Protein AF-A0A511YZ96-F1 (afdb_monomer_lite)

pLDDT: mean 91.2, std 8.27, range [66.19, 98.12]

Radius of gyration: 13.78 Å; chains: 1; bounding box: 36×30×32 Å

Foldseek 3Di:
DFKWKKWDLQPCLVVLLVVCCVPVNCPLLVQWHWDDDDPFKTKIARPVPRWIKMKGQPPDVVCLCVLVPDDAEEDPPDDDDPSVSIGIIMIDGPALVSSLSRLLSSCVSSVGWMWIQAPVRYIYGSNDDDSVPGHD

Organism: NCBI:txid43671

Secondary structure (DSSP, 8-state):
--EEEEEES-TTHHHHHHHHHHHHTTTTTTTEEEEEE-SSEEEEEETTT--EEEEE----GGGHHHHHSS--EEPTTPPPP-TTTPEEEEEEES-HHHHHHHHHHHHHHH-S-EEEE-TTSEEEETTS--TTT---

Structure (mmCIF, N/CA/C/O backbone):
data_AF-A0A511YZ96-F1
#
_entry.id   AF-A0A511YZ96-F1
#
loop_
_atom_site.group_PDB
_atom_site.id
_atom_site.type_symbol
_atom_site.label_atom_id
_atom_site.label_alt_id
_atom_site.label_comp_id
_atom_site.label_asym_id
_atom_site.label_entity_id
_atom_site.label_seq_id
_atom_site.pdbx_PDB_ins_code
_atom_site.Cartn_x
_atom_site.Cartn_y
_atom_site.Cartn_z
_atom_site.occupancy
_atom_site.B_iso_or_equiv
_atom_site.auth_seq_id
_atom_site.auth_comp_id
_atom_site.auth_asym_id
_atom_site.auth_atom_id
_atom_site.pdbx_PDB_model_num
ATOM 1 N N . MET A 1 1 ? 3.385 -9.733 13.430 1.00 70.50 1 MET A N 1
ATOM 2 C CA . MET A 1 1 ? 2.618 -9.024 12.388 1.00 70.50 1 MET A CA 1
ATOM 3 C C . MET A 1 1 ? 3.249 -9.378 11.062 1.00 70.50 1 MET A C 1
ATOM 5 O O . MET A 1 1 ? 4.438 -9.666 11.067 1.00 70.50 1 MET A O 1
ATOM 9 N N . LYS A 1 2 ? 2.436 -9.431 10.013 1.00 90.81 2 LYS A N 1
ATOM 10 C CA . LYS A 1 2 ? 2.845 -9.684 8.634 1.00 90.81 2 LYS A CA 1
ATOM 11 C C . LYS A 1 2 ? 3.054 -8.338 7.924 1.00 90.81 2 LYS A C 1
ATOM 13 O O . LYS A 1 2 ? 2.390 -7.368 8.310 1.00 90.81 2 LYS A O 1
ATOM 18 N N . SER A 1 3 ? 3.977 -8.244 6.978 1.00 91.81 3 SER A N 1
ATOM 19 C CA . SER A 1 3 ? 4.305 -7.021 6.254 1.00 91.81 3 SER A CA 1
ATOM 20 C C . SER A 1 3 ? 4.762 -7.252 4.815 1.00 91.81 3 SER A C 1
ATOM 22 O O . SER A 1 3 ? 5.616 -8.087 4.550 1.00 91.81 3 SER A O 1
ATOM 24 N N . ALA A 1 4 ? 4.332 -6.366 3.925 1.00 94.94 4 ALA A N 1
ATOM 25 C CA . ALA A 1 4 ? 4.867 -6.232 2.576 1.00 94.94 4 ALA A CA 1
ATOM 26 C C . ALA A 1 4 ? 5.439 -4.822 2.360 1.00 94.94 4 ALA A C 1
ATOM 28 O O . ALA A 1 4 ? 5.225 -3.916 3.174 1.00 94.94 4 ALA A O 1
ATOM 29 N N . TYR A 1 5 ? 6.139 -4.617 1.246 1.00 95.38 5 TYR A N 1
ATOM 30 C CA . TYR A 1 5 ? 6.477 -3.274 0.779 1.00 95.38 5 TYR A CA 1
ATOM 31 C C . TYR A 1 5 ? 5.465 -2.810 -0.265 1.00 95.38 5 TYR A C 1
ATOM 33 O O . TYR A 1 5 ? 5.253 -3.473 -1.276 1.00 95.38 5 TYR A O 1
ATOM 41 N N . PHE A 1 6 ? 4.883 -1.639 -0.045 1.00 96.38 6 PHE A N 1
ATOM 42 C CA . PHE A 1 6 ? 4.171 -0.881 -1.060 1.00 96.38 6 PHE A CA 1
ATOM 43 C C . PHE A 1 6 ? 5.181 0.022 -1.773 1.00 96.38 6 PHE A C 1
ATOM 45 O O . PHE A 1 6 ? 5.812 0.867 -1.149 1.00 96.38 6 PHE A O 1
ATOM 52 N N . LEU A 1 7 ? 5.361 -0.163 -3.074 1.00 95.69 7 LEU A N 1
ATOM 53 C CA . LEU A 1 7 ? 6.321 0.566 -3.896 1.00 95.69 7 LEU A CA 1
ATOM 54 C C . LEU A 1 7 ? 5.577 1.576 -4.769 1.00 95.69 7 LEU A C 1
ATOM 56 O O . LEU A 1 7 ? 4.623 1.218 -5.462 1.00 95.69 7 LEU A O 1
ATOM 60 N N . SER A 1 8 ? 6.026 2.827 -4.766 1.00 95.75 8 SER A N 1
ATOM 61 C CA . SER A 1 8 ? 5.436 3.906 -5.564 1.00 95.75 8 SER A CA 1
ATOM 62 C C . SER A 1 8 ? 6.511 4.848 -6.089 1.00 95.75 8 SER A C 1
ATOM 64 O O . SER A 1 8 ? 7.565 4.987 -5.478 1.00 95.75 8 SER A O 1
ATOM 66 N N . HIS A 1 9 ? 6.239 5.536 -7.194 1.00 95.06 9 HIS A N 1
ATOM 67 C CA . HIS A 1 9 ? 7.056 6.675 -7.631 1.00 95.06 9 HIS A CA 1
ATOM 68 C C . HIS A 1 9 ? 6.498 8.023 -7.150 1.00 95.06 9 HIS A C 1
ATOM 70 O O . HIS A 1 9 ? 7.083 9.063 -7.440 1.00 95.06 9 HIS A O 1
ATOM 76 N N . ASP A 1 10 ? 5.367 8.023 -6.441 1.00 95.81 10 ASP A N 1
ATOM 77 C CA . ASP A 1 10 ? 4.752 9.229 -5.891 1.00 95.81 10 ASP A CA 1
ATOM 78 C C . ASP A 1 10 ? 5.349 9.568 -4.514 1.00 95.81 10 ASP A C 1
ATOM 80 O O . ASP A 1 10 ? 5.003 8.903 -3.535 1.00 95.81 10 ASP A O 1
ATOM 84 N N . PRO A 1 11 ? 6.188 10.617 -4.391 1.00 93.25 11 PRO A N 1
ATOM 85 C CA . PRO A 1 11 ? 6.792 10.996 -3.113 1.00 93.25 11 PRO A CA 1
ATOM 86 C C . PRO A 1 11 ? 5.782 11.562 -2.113 1.00 93.25 11 PRO A C 1
ATOM 88 O O . PRO A 1 11 ? 6.087 11.685 -0.931 1.00 93.25 11 PRO A O 1
ATOM 91 N N . LEU A 1 12 ? 4.577 11.922 -2.566 1.00 95.19 12 LEU A N 1
ATOM 92 C CA . LEU A 1 12 ? 3.516 12.452 -1.717 1.00 95.19 12 LEU A CA 1
ATOM 93 C C . LEU A 1 12 ? 2.502 11.379 -1.314 1.00 95.19 12 LEU A C 1
ATOM 95 O O . LEU A 1 12 ? 1.518 11.720 -0.661 1.00 95.19 12 LEU A O 1
ATOM 99 N N . LEU A 1 13 ? 2.719 10.106 -1.672 1.00 95.44 13 LEU A N 1
ATOM 100 C CA . LEU A 1 13 ? 1.769 9.021 -1.417 1.00 95.44 13 LEU A CA 1
ATOM 101 C C . LEU A 1 13 ? 1.299 8.999 0.039 1.00 95.44 13 LEU A C 1
ATOM 103 O O . LEU A 1 13 ? 0.100 8.956 0.312 1.00 95.44 13 LEU A O 1
ATOM 107 N N . PHE A 1 14 ? 2.251 9.030 0.969 1.00 94.94 14 PHE A N 1
ATOM 108 C CA . PHE A 1 14 ? 1.969 8.927 2.392 1.00 94.94 14 PHE A CA 1
ATOM 109 C C . PHE A 1 14 ? 1.142 10.115 2.900 1.00 94.94 14 PHE A C 1
ATOM 111 O O . PHE A 1 14 ? 0.125 9.922 3.566 1.00 94.94 14 PHE A O 1
ATOM 118 N N . GLU A 1 15 ? 1.507 11.336 2.499 1.00 94.69 15 GLU A N 1
ATOM 119 C CA . GLU A 1 15 ? 0.756 12.548 2.842 1.00 94.69 15 GLU A CA 1
ATOM 120 C C . GLU A 1 15 ? -0.643 12.557 2.220 1.00 94.69 15 GLU A C 1
ATOM 122 O O . GLU A 1 15 ? -1.611 12.920 2.887 1.00 94.69 15 GLU A O 1
ATOM 127 N N . LYS A 1 16 ? -0.786 12.097 0.971 1.00 94.88 16 LYS A N 1
ATOM 128 C CA . LYS A 1 16 ? -2.090 11.956 0.312 1.00 94.88 16 LYS A CA 1
ATOM 129 C C . LYS A 1 16 ? -2.969 10.931 1.028 1.00 94.88 16 LYS A C 1
ATOM 131 O O . LYS A 1 16 ? -4.139 11.210 1.278 1.00 94.88 16 LYS A O 1
ATOM 136 N N . ALA A 1 17 ? -2.425 9.766 1.389 1.00 93.88 17 ALA A N 1
ATOM 137 C CA . ALA A 1 17 ? -3.154 8.735 2.128 1.00 93.88 17 ALA A CA 1
ATOM 138 C C . ALA A 1 17 ? -3.613 9.259 3.496 1.00 93.88 17 ALA A C 1
ATOM 140 O O . ALA A 1 17 ? -4.788 9.147 3.848 1.00 93.88 17 ALA A O 1
ATOM 141 N N . ARG A 1 18 ? -2.710 9.918 4.226 1.00 92.25 18 ARG A N 1
ATOM 142 C CA . ARG A 1 18 ? -2.989 10.586 5.499 1.00 92.25 18 ARG A CA 1
ATOM 143 C C . ARG A 1 18 ? -4.097 11.637 5.368 1.00 92.25 18 ARG A C 1
ATOM 145 O O . ARG A 1 18 ? -5.055 11.627 6.143 1.00 92.25 18 ARG A O 1
ATOM 152 N N . GLN A 1 19 ? -3.996 12.526 4.379 1.00 91.75 19 GLN A N 1
ATOM 153 C CA . GLN A 1 19 ? -5.008 13.548 4.111 1.00 91.75 19 GLN A CA 1
ATOM 154 C C . GLN A 1 19 ? -6.363 12.913 3.773 1.00 91.75 19 GLN A C 1
ATOM 156 O O . GLN A 1 19 ? -7.384 13.318 4.329 1.00 91.75 19 GLN A O 1
ATOM 161 N N . ALA A 1 20 ? -6.374 11.871 2.938 1.00 90.56 20 ALA A N 1
ATOM 162 C CA . ALA A 1 20 ? -7.591 11.159 2.571 1.00 90.56 20 ALA A CA 1
ATOM 163 C C . ALA A 1 20 ? -8.291 10.551 3.796 1.00 90.56 20 ALA A C 1
ATOM 165 O O . ALA A 1 20 ? -9.503 10.726 3.939 1.00 90.56 20 ALA A O 1
ATOM 166 N N . VAL A 1 21 ? -7.558 9.898 4.712 1.00 87.31 21 VAL A N 1
ATOM 167 C CA . VAL A 1 21 ? -8.144 9.375 5.965 1.00 87.31 21 VAL A CA 1
ATOM 168 C C . VAL A 1 21 ? -8.808 10.493 6.773 1.00 87.31 21 VAL A C 1
ATOM 170 O O . VAL A 1 21 ? -9.919 10.311 7.269 1.00 87.31 21 VAL A O 1
ATOM 173 N N . ARG A 1 22 ? -8.154 11.654 6.902 1.00 85.94 22 ARG A N 1
ATOM 174 C CA . ARG A 1 22 ? -8.654 12.786 7.700 1.00 85.94 22 ARG A CA 1
ATOM 175 C C . ARG A 1 22 ? -9.895 13.446 7.101 1.00 85.94 22 ARG A C 1
ATOM 177 O O . ARG A 1 22 ? -10.834 13.749 7.831 1.00 85.94 22 ARG A O 1
ATOM 184 N N . GLU A 1 23 ? -9.880 13.711 5.798 1.00 84.31 23 GLU A N 1
ATOM 185 C CA . GLU A 1 23 ? -10.899 14.539 5.138 1.00 84.31 23 GLU A CA 1
ATOM 186 C C . GLU A 1 23 ? -12.133 13.746 4.715 1.00 84.31 23 GLU A C 1
ATOM 188 O O . GLU A 1 23 ? -13.255 14.240 4.809 1.00 84.31 23 GLU A O 1
ATOM 193 N N . THR A 1 24 ? -11.929 12.516 4.245 1.00 74.50 24 THR A N 1
ATOM 194 C CA . THR A 1 24 ? -13.000 11.694 3.659 1.00 74.50 24 THR A CA 1
ATOM 195 C C . THR A 1 24 ? -13.421 10.535 4.558 1.00 74.50 24 THR A C 1
ATOM 197 O O . THR A 1 24 ? -14.483 9.946 4.359 1.00 74.50 24 THR A O 1
ATOM 200 N N . GLY A 1 25 ? -12.630 10.244 5.596 1.00 66.38 25 GLY A N 1
ATOM 201 C CA . GLY A 1 25 ? -12.987 9.306 6.650 1.00 66.38 25 GLY A CA 1
ATOM 202 C C . GLY A 1 25 ? -13.323 7.906 6.135 1.00 66.38 25 GLY A C 1
ATOM 203 O O . GLY A 1 25 ? -12.665 7.356 5.252 1.00 66.38 25 GLY A O 1
ATOM 204 N N . ARG A 1 26 ? -14.370 7.319 6.724 1.00 71.12 26 ARG A N 1
ATOM 205 C CA . ARG A 1 26 ? -14.758 5.913 6.533 1.00 71.12 26 ARG A CA 1
ATOM 206 C C . ARG A 1 26 ? -15.182 5.562 5.106 1.00 71.12 26 ARG A C 1
ATOM 208 O O . ARG A 1 26 ? -15.164 4.381 4.775 1.00 71.12 26 ARG A O 1
ATOM 215 N N . ASP A 1 27 ? -15.570 6.532 4.281 1.00 75.75 27 ASP A N 1
ATOM 216 C CA . ASP A 1 27 ? -16.176 6.246 2.976 1.00 75.75 27 ASP A CA 1
ATOM 217 C C . ASP A 1 27 ? -15.136 5.757 1.962 1.00 75.75 27 ASP A C 1
ATOM 219 O O . ASP A 1 27 ? -15.339 4.726 1.319 1.00 75.75 27 ASP A O 1
ATOM 223 N N . ILE A 1 28 ? -13.989 6.438 1.875 1.00 77.25 28 ILE A N 1
ATOM 224 C CA . ILE A 1 28 ? -12.870 6.015 1.014 1.00 77.25 28 ILE A CA 1
ATOM 225 C C . ILE A 1 28 ? -12.127 4.830 1.635 1.00 77.25 28 ILE A C 1
ATOM 227 O O . ILE A 1 28 ? -11.708 3.913 0.936 1.00 77.25 28 ILE A O 1
ATOM 231 N N . TRP A 1 29 ? -12.034 4.793 2.964 1.00 83.81 29 TRP A N 1
ATOM 232 C CA . TRP A 1 29 ? -11.346 3.727 3.691 1.00 83.81 29 TRP A CA 1
ATOM 233 C C . TRP A 1 29 ? -12.241 2.522 3.999 1.00 83.81 29 TRP A C 1
ATOM 235 O O . TRP A 1 29 ? -11.920 1.717 4.869 1.00 83.81 29 TRP A O 1
ATOM 245 N N . HIS A 1 30 ? -13.364 2.382 3.286 1.00 83.69 30 HIS A N 1
ATOM 246 C CA . HIS A 1 30 ? -14.263 1.228 3.333 1.00 83.69 30 HIS A CA 1
ATOM 247 C C . HIS A 1 30 ? -14.631 0.763 4.757 1.00 83.69 30 HIS A C 1
ATOM 249 O O . HIS A 1 30 ? -14.590 -0.426 5.073 1.00 83.69 30 HIS A O 1
ATOM 255 N N . GLY A 1 31 ? -14.995 1.698 5.632 1.00 89.12 31 GLY A N 1
ATOM 256 C CA . GLY A 1 31 ? -15.373 1.401 7.015 1.00 89.12 31 GLY A CA 1
ATOM 257 C C . GLY A 1 31 ? -14.204 1.320 7.998 1.00 89.12 31 GLY A C 1
ATOM 258 O O . GLY A 1 31 ? -14.426 0.951 9.153 1.00 89.12 31 GLY A O 1
ATOM 259 N N . CYS A 1 32 ? -12.989 1.684 7.585 1.00 92.19 32 CYS A N 1
ATOM 260 C CA . CYS A 1 32 ? -11.865 1.866 8.496 1.00 92.19 32 CYS A CA 1
ATOM 261 C C . CYS A 1 32 ? -11.834 3.280 9.089 1.00 92.19 32 CYS A C 1
ATOM 263 O O . CYS A 1 32 ? -12.268 4.252 8.470 1.00 92.19 32 CYS A O 1
ATOM 265 N N . GLU A 1 33 ? -11.305 3.395 10.302 1.00 91.75 33 GLU A N 1
ATOM 266 C CA . GLU A 1 33 ? -11.091 4.661 10.998 1.00 91.75 33 GLU A CA 1
ATOM 267 C C . GLU A 1 33 ? -9.641 4.813 11.451 1.00 91.75 33 GLU A C 1
ATOM 269 O O . GLU A 1 33 ? -8.965 3.824 11.722 1.00 91.75 33 GLU A O 1
ATOM 274 N N . LEU A 1 34 ? -9.176 6.057 11.547 1.00 92.75 34 LEU A N 1
ATOM 275 C CA . LEU A 1 34 ? -7.844 6.380 12.047 1.00 92.75 34 LEU A CA 1
ATOM 276 C C . LEU A 1 34 ? -7.708 5.980 13.522 1.00 92.75 34 LEU A C 1
ATOM 278 O O . LEU A 1 34 ? -8.501 6.428 14.351 1.00 92.75 34 LEU A O 1
ATOM 282 N N . THR A 1 35 ? -6.687 5.193 13.856 1.00 94.25 35 THR A N 1
ATOM 283 C CA . THR A 1 35 ? -6.338 4.863 15.250 1.00 94.25 35 THR A CA 1
ATOM 284 C C . THR A 1 35 ? -5.053 5.518 15.710 1.00 94.25 35 THR A C 1
ATOM 286 O O . THR A 1 35 ? -4.941 5.878 16.881 1.00 94.25 35 THR A O 1
ATOM 289 N N . TYR A 1 36 ? -4.094 5.685 14.804 1.00 94.62 36 TYR A N 1
ATOM 290 C CA . TYR A 1 36 ? -2.826 6.332 15.095 1.00 94.62 36 TYR A CA 1
ATOM 291 C C . TYR A 1 36 ? -2.304 7.083 13.875 1.00 94.62 36 TYR A C 1
ATOM 293 O O . TYR A 1 36 ? -2.463 6.648 12.735 1.00 94.62 36 TYR A O 1
ATOM 301 N N . GLU A 1 37 ? -1.675 8.220 14.146 1.00 93.88 37 GLU A N 1
ATOM 302 C CA . GLU A 1 37 ? -1.011 9.048 13.157 1.00 93.88 37 GLU A CA 1
ATOM 303 C C . GLU A 1 37 ? 0.271 9.614 13.775 1.00 93.88 37 GLU A C 1
ATOM 305 O O . GLU A 1 37 ? 0.220 10.433 14.696 1.00 93.88 37 GLU A O 1
ATOM 310 N N . GLY A 1 38 ? 1.409 9.136 13.284 1.00 92.62 38 GLY A N 1
ATOM 311 C CA . GLY A 1 38 ? 2.742 9.659 13.566 1.00 92.62 38 GLY A CA 1
ATOM 312 C C . GLY A 1 38 ? 3.320 10.356 12.338 1.00 92.62 38 GLY A C 1
ATOM 313 O O . GLY A 1 38 ? 2.675 10.398 11.292 1.00 92.62 38 GLY A O 1
ATOM 314 N N . ASP A 1 39 ? 4.540 10.884 12.450 1.00 91.50 39 ASP A N 1
ATOM 315 C CA . ASP A 1 39 ? 5.221 11.590 11.354 1.00 91.50 39 ASP A CA 1
ATOM 316 C C . ASP A 1 39 ? 5.524 10.665 10.161 1.00 91.50 39 ASP A C 1
ATOM 318 O O . ASP A 1 39 ? 5.439 11.098 9.012 1.00 91.50 39 ASP A O 1
ATOM 322 N N . ASP A 1 40 ? 5.787 9.389 10.431 1.00 92.06 40 ASP A N 1
ATOM 323 C CA . ASP A 1 40 ? 6.171 8.338 9.487 1.00 92.06 40 ASP A CA 1
ATOM 324 C C . ASP A 1 40 ? 5.254 7.104 9.542 1.00 92.06 40 ASP A C 1
ATOM 326 O O . ASP A 1 40 ? 5.517 6.109 8.874 1.00 92.06 40 ASP A O 1
ATOM 330 N N . GLU A 1 41 ? 4.155 7.151 10.295 1.00 94.44 41 GLU A N 1
ATOM 331 C CA . GLU A 1 41 ? 3.231 6.023 10.442 1.00 94.44 41 GLU A CA 1
ATOM 332 C C . GLU A 1 41 ? 1.761 6.468 10.399 1.00 94.44 41 GLU A C 1
ATOM 334 O O . GLU A 1 41 ? 1.367 7.477 10.986 1.00 94.44 41 GLU A O 1
ATOM 339 N N . LEU A 1 42 ? 0.934 5.693 9.702 1.00 94.94 42 LEU A N 1
ATOM 340 C CA . LEU A 1 42 ? -0.511 5.857 9.608 1.00 94.94 42 LEU A CA 1
ATOM 341 C C . LEU A 1 42 ? -1.175 4.512 9.900 1.00 94.94 42 LEU A C 1
ATOM 343 O O . LEU A 1 42 ? -0.998 3.566 9.135 1.00 94.94 42 LEU A O 1
ATOM 347 N N . GLN A 1 43 ? -1.975 4.424 10.962 1.00 96.31 43 GLN A N 1
ATOM 348 C CA . GLN A 1 43 ? -2.710 3.207 11.304 1.00 96.31 43 GLN A CA 1
ATOM 349 C C . GLN A 1 43 ? -4.217 3.429 11.239 1.00 96.31 43 GLN A C 1
ATOM 351 O O . GLN A 1 43 ? -4.755 4.390 11.798 1.00 96.31 43 GLN A O 1
ATOM 356 N N . VAL A 1 44 ? -4.902 2.485 10.600 1.00 95.56 44 VAL A N 1
ATOM 357 C CA . VAL A 1 44 ? -6.359 2.436 10.535 1.00 95.56 44 VAL A CA 1
ATOM 358 C C . VAL A 1 44 ? -6.887 1.106 11.062 1.00 95.56 44 VAL A C 1
ATOM 360 O O . VAL A 1 44 ? -6.221 0.069 10.992 1.00 95.56 44 VAL A O 1
ATOM 363 N N . ARG A 1 45 ? -8.119 1.140 11.567 1.00 95.94 45 ARG A N 1
ATOM 364 C CA . ARG A 1 45 ? -8.843 -0.005 12.119 1.00 95.94 45 ARG A CA 1
ATOM 365 C C . ARG A 1 45 ? -10.164 -0.195 11.408 1.00 95.94 45 ARG A C 1
ATOM 367 O O . ARG A 1 45 ? -10.965 0.735 11.343 1.00 95.94 45 ARG A O 1
ATOM 374 N N . GLU A 1 46 ? -10.420 -1.397 10.917 1.00 95.62 46 GLU A N 1
ATOM 375 C CA . GLU A 1 46 ? -11.721 -1.760 10.373 1.00 95.62 46 GLU A CA 1
ATOM 376 C C . GLU A 1 46 ? -12.748 -1.877 11.503 1.00 95.62 46 GLU A C 1
ATOM 378 O O . GLU A 1 46 ? -12.634 -2.718 12.393 1.00 95.62 46 GLU A O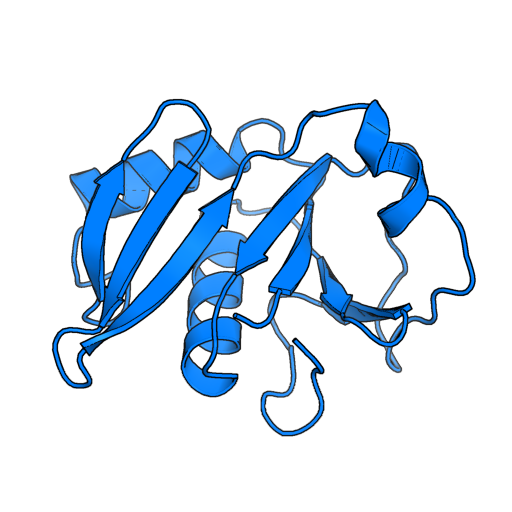 1
ATOM 383 N N . VAL A 1 47 ? -13.793 -1.049 11.458 1.00 93.56 47 VAL A N 1
ATOM 384 C CA . VAL A 1 47 ? -14.779 -0.952 12.547 1.00 93.56 47 VAL A CA 1
ATOM 385 C C . VAL A 1 47 ? -15.551 -2.257 12.757 1.00 93.56 47 VAL A C 1
ATOM 387 O O . VAL A 1 47 ? -15.926 -2.571 13.885 1.00 93.56 47 VAL A O 1
ATOM 390 N N . ALA A 1 48 ? -15.805 -3.009 11.685 1.00 94.19 48 ALA A N 1
ATOM 391 C CA . ALA A 1 48 ? -16.613 -4.226 11.735 1.00 94.19 48 ALA A CA 1
ATOM 392 C C . ALA A 1 48 ? -15.882 -5.420 12.371 1.00 94.19 48 ALA A C 1
ATOM 394 O O . ALA A 1 48 ? -16.531 -6.287 12.955 1.00 94.19 48 ALA A O 1
ATOM 395 N N . THR A 1 49 ? -14.556 -5.474 12.246 1.00 95.44 49 THR A N 1
ATOM 396 C CA . THR A 1 49 ? -13.739 -6.658 12.568 1.00 95.44 49 THR A CA 1
ATOM 397 C C . THR A 1 49 ? -12.653 -6.385 13.603 1.00 95.44 49 THR A C 1
ATOM 399 O O . THR A 1 49 ? -12.064 -7.329 14.120 1.00 95.44 49 THR A O 1
ATOM 402 N N . ASP A 1 50 ? -12.393 -5.113 13.921 1.00 95.94 50 ASP A N 1
ATOM 403 C CA . ASP A 1 50 ? -11.270 -4.671 14.754 1.00 95.94 50 ASP A CA 1
ATOM 404 C C . ASP A 1 50 ? -9.888 -4.973 14.139 1.00 95.94 50 ASP A C 1
ATOM 406 O O . ASP A 1 50 ? -8.861 -4.931 14.815 1.00 95.94 50 ASP A O 1
ATOM 410 N N . HIS A 1 51 ? -9.842 -5.283 12.841 1.00 96.81 51 HIS A N 1
ATOM 411 C CA . HIS A 1 51 ? -8.600 -5.561 12.131 1.00 96.81 51 HIS A CA 1
ATOM 412 C C . HIS A 1 51 ? -7.808 -4.275 11.881 1.00 96.81 51 HIS A C 1
ATOM 414 O O . HIS A 1 51 ? -8.375 -3.226 11.583 1.00 96.81 51 HIS A O 1
ATOM 420 N N . LEU A 1 52 ? -6.484 -4.372 11.976 1.00 96.88 52 LEU A N 1
ATOM 421 C CA . LEU A 1 52 ? -5.563 -3.248 11.833 1.00 96.88 52 LEU A CA 1
ATOM 422 C C . LEU A 1 52 ? -4.767 -3.333 10.533 1.00 96.88 52 LEU A C 1
ATOM 424 O O . LEU A 1 52 ? -4.343 -4.413 10.105 1.00 96.88 52 LEU A O 1
ATOM 428 N N . PHE A 1 53 ? -4.516 -2.161 9.968 1.00 97.19 53 PHE A N 1
ATOM 429 C CA . PHE A 1 53 ? -3.586 -1.931 8.876 1.00 97.19 53 PHE A CA 1
ATOM 430 C C . PHE A 1 53 ? -2.732 -0.712 9.213 1.00 97.19 53 PHE A C 1
ATOM 432 O O . PHE A 1 53 ? -3.270 0.329 9.594 1.00 97.19 53 PHE A O 1
ATOM 439 N N . THR A 1 54 ? -1.421 -0.838 9.040 1.00 97.25 54 THR A N 1
ATOM 440 C CA . THR A 1 54 ? -0.473 0.266 9.179 1.00 97.25 54 THR A CA 1
ATOM 441 C C . THR A 1 54 ? 0.246 0.494 7.852 1.00 97.25 54 THR A C 1
ATOM 443 O O . THR A 1 54 ? 0.762 -0.450 7.252 1.00 97.25 54 THR A O 1
ATOM 446 N N . LEU A 1 55 ? 0.315 1.753 7.425 1.00 96.56 55 LEU A N 1
ATOM 447 C CA . LEU A 1 55 ? 1.225 2.240 6.395 1.00 96.56 55 LEU A CA 1
ATOM 448 C C . LEU A 1 55 ? 2.372 2.994 7.074 1.00 96.56 55 LEU A C 1
ATOM 450 O O . LEU A 1 55 ? 2.134 3.875 7.895 1.00 96.56 55 LEU A O 1
ATOM 454 N N . GLU A 1 56 ? 3.604 2.669 6.715 1.00 94.81 56 GLU A N 1
ATOM 455 C CA . GLU A 1 56 ? 4.820 3.244 7.284 1.00 94.81 56 GLU A CA 1
ATOM 456 C C . GLU A 1 56 ? 5.647 3.892 6.172 1.00 94.81 56 GLU A C 1
ATOM 458 O O . GLU A 1 56 ? 5.968 3.261 5.162 1.00 94.81 56 GLU A O 1
ATOM 463 N N . ASN A 1 57 ? 6.039 5.144 6.362 1.00 91.94 57 ASN A N 1
ATOM 464 C CA . ASN A 1 57 ? 6.975 5.841 5.500 1.00 91.94 57 ASN A CA 1
ATOM 465 C C . ASN A 1 57 ? 8.412 5.407 5.825 1.00 91.94 57 ASN A C 1
ATOM 467 O O . ASN A 1 57 ? 9.116 6.031 6.616 1.00 91.94 57 ASN A O 1
ATOM 471 N N . ARG A 1 58 ? 8.846 4.292 5.227 1.00 75.06 58 ARG A N 1
ATOM 472 C CA . ARG A 1 58 ? 10.168 3.694 5.460 1.00 75.06 58 ARG A CA 1
ATOM 473 C C . ARG A 1 58 ? 11.229 4.260 4.513 1.00 75.06 58 ARG A C 1
ATOM 475 O O . ARG A 1 58 ? 11.915 3.507 3.824 1.00 75.06 58 ARG A O 1
ATOM 482 N N . GLU A 1 59 ? 11.447 5.570 4.547 1.00 68.81 59 GLU A N 1
ATOM 483 C CA . GLU A 1 59 ? 12.597 6.213 3.887 1.00 68.81 59 GLU A CA 1
ATOM 484 C C . GLU A 1 59 ? 13.928 6.001 4.647 1.00 68.81 59 GLU A C 1
ATOM 486 O O . GLU A 1 59 ? 14.810 6.854 4.622 1.00 68.81 59 GLU A O 1
ATOM 491 N N . ASP A 1 60 ? 14.127 4.869 5.336 1.00 66.19 60 ASP A N 1
ATOM 492 C CA . ASP A 1 60 ? 15.415 4.567 5.973 1.00 66.19 60 ASP A CA 1
ATOM 493 C C . ASP A 1 60 ? 16.337 3.821 4.982 1.00 66.19 60 ASP A C 1
ATOM 495 O O . ASP A 1 60 ? 16.095 2.644 4.666 1.00 66.19 60 ASP A O 1
ATOM 499 N N . PRO A 1 61 ? 17.442 4.448 4.518 1.00 67.56 61 PRO A N 1
ATOM 500 C CA . PRO A 1 61 ? 18.391 3.830 3.592 1.00 67.56 61 PRO A CA 1
ATOM 501 C C . PRO A 1 61 ? 18.984 2.522 4.123 1.00 67.56 61 PRO A C 1
ATOM 503 O O . PRO A 1 61 ? 19.402 1.667 3.339 1.00 67.56 61 PRO A O 1
ATOM 506 N N . LYS A 1 62 ? 19.006 2.332 5.448 1.00 66.56 62 LYS A N 1
ATOM 507 C CA . LYS A 1 62 ? 19.503 1.118 6.095 1.00 66.56 62 LYS A CA 1
ATOM 508 C C . LYS A 1 62 ? 18.711 -0.119 5.694 1.00 66.56 62 LYS A C 1
ATOM 510 O O . LYS A 1 62 ? 19.298 -1.193 5.652 1.00 66.56 62 LYS A O 1
ATOM 515 N N . TYR A 1 63 ? 17.421 0.011 5.387 1.00 68.44 63 TYR A N 1
ATOM 516 C CA . TYR A 1 63 ? 16.572 -1.103 4.946 1.00 68.44 63 TYR A CA 1
ATOM 517 C C . TYR A 1 63 ? 16.414 -1.163 3.424 1.00 68.44 63 TYR A C 1
ATOM 519 O O . TYR A 1 63 ? 15.747 -2.063 2.920 1.00 68.44 63 TYR A O 1
ATOM 527 N N . GLY A 1 64 ? 17.101 -0.271 2.695 1.00 70.31 64 GLY A N 1
ATOM 528 C CA . GLY A 1 64 ? 17.179 -0.239 1.234 1.00 70.31 64 GLY A CA 1
ATOM 529 C C . GLY A 1 64 ? 17.440 -1.606 0.610 1.00 70.31 64 GLY A C 1
ATOM 530 O O . GLY A 1 64 ? 16.796 -2.006 -0.355 1.00 70.31 64 GLY A O 1
ATOM 531 N N . TYR A 1 65 ? 18.354 -2.366 1.214 1.00 73.94 65 TYR A N 1
ATOM 532 C CA . TYR A 1 65 ? 18.750 -3.674 0.706 1.00 73.94 65 TYR A CA 1
ATOM 533 C C . TYR A 1 65 ? 17.607 -4.702 0.691 1.00 73.94 65 TYR A C 1
ATOM 535 O O . TYR A 1 65 ? 17.667 -5.598 -0.141 1.00 73.94 65 TYR A O 1
ATOM 543 N N . LEU A 1 66 ? 16.586 -4.586 1.550 1.00 76.25 66 LEU A N 1
ATOM 544 C CA . LEU A 1 66 ? 15.505 -5.575 1.655 1.00 76.25 66 LEU A CA 1
ATOM 545 C C . LEU A 1 66 ? 14.569 -5.565 0.443 1.00 76.25 66 LEU A C 1
ATOM 547 O O . LEU A 1 66 ? 14.101 -6.620 0.035 1.00 76.25 66 LEU A O 1
ATOM 551 N N . TYR A 1 67 ? 14.334 -4.397 -0.156 1.00 78.38 67 TYR A N 1
ATOM 552 C CA . TYR A 1 67 ? 13.488 -4.271 -1.347 1.00 78.38 67 TYR A CA 1
ATOM 553 C C . TYR A 1 67 ? 14.294 -4.020 -2.627 1.00 78.38 67 TYR A C 1
ATOM 555 O O . TYR A 1 67 ? 13.804 -4.310 -3.715 1.00 78.38 67 TYR A O 1
ATOM 563 N N . LYS A 1 68 ? 15.547 -3.552 -2.533 1.00 81.25 68 LYS A N 1
ATOM 564 C CA . LYS A 1 68 ? 16.426 -3.380 -3.705 1.00 81.25 68 LYS A CA 1
ATOM 565 C C . LYS A 1 68 ? 17.232 -4.626 -4.070 1.00 81.25 68 LYS A C 1
ATOM 567 O O . LYS A 1 68 ? 17.686 -4.715 -5.207 1.00 81.25 68 LYS A O 1
ATOM 572 N N . SER A 1 69 ? 17.436 -5.576 -3.148 1.00 74.44 69 SER A N 1
ATOM 573 C CA . SER A 1 69 ? 18.311 -6.731 -3.415 1.00 74.44 69 SER A CA 1
ATOM 574 C C . SER A 1 69 ? 17.513 -7.973 -3.854 1.00 74.44 69 SER A C 1
ATOM 576 O O . SER A 1 69 ? 16.798 -8.539 -3.031 1.00 74.44 69 SER A O 1
ATOM 578 N N . PRO A 1 70 ? 17.642 -8.409 -5.122 1.00 72.50 70 PRO A N 1
ATOM 579 C CA . PRO A 1 70 ? 16.918 -9.541 -5.718 1.00 72.50 70 PRO A CA 1
ATOM 580 C C . PRO A 1 70 ? 17.244 -10.910 -5.073 1.00 72.50 70 PRO A C 1
ATOM 582 O O . PRO A 1 70 ? 18.255 -11.034 -4.374 1.00 72.50 70 PRO A O 1
ATOM 585 N N . PRO A 1 71 ? 16.463 -11.974 -5.371 1.00 83.62 71 PRO A N 1
ATOM 586 C CA . PRO A 1 71 ? 15.552 -12.083 -6.516 1.00 83.62 71 PRO A CA 1
ATOM 587 C C . PRO A 1 71 ? 14.107 -11.657 -6.251 1.00 83.62 71 PRO A C 1
ATOM 589 O O . PRO A 1 71 ? 13.464 -12.173 -5.345 1.00 83.62 71 PRO A O 1
ATOM 592 N N . HIS A 1 72 ? 13.602 -10.800 -7.147 1.00 89.94 72 HIS A N 1
ATOM 593 C CA . HIS A 1 72 ? 12.191 -10.422 -7.229 1.00 89.94 72 HIS A CA 1
ATOM 594 C C . HIS A 1 72 ? 11.593 -10.885 -8.551 1.00 89.94 72 HIS A C 1
ATOM 596 O O . HIS A 1 72 ? 12.269 -10.845 -9.585 1.00 89.94 72 HIS A O 1
ATOM 602 N N . TYR A 1 73 ? 10.325 -11.278 -8.535 1.00 92.81 73 TYR A N 1
ATOM 603 C CA . TYR A 1 73 ? 9.644 -11.847 -9.695 1.00 92.81 73 TYR A CA 1
ATOM 604 C C . TYR A 1 73 ? 8.294 -11.160 -9.901 1.00 92.81 73 TYR A C 1
ATOM 606 O O . TYR A 1 73 ? 7.477 -11.170 -8.984 1.00 92.81 73 TYR A O 1
ATOM 614 N N . PRO A 1 74 ? 8.018 -10.571 -11.075 1.00 95.19 74 PRO A N 1
ATOM 615 C CA . PRO A 1 74 ? 6.703 -10.016 -11.337 1.00 95.19 74 PRO A CA 1
ATOM 616 C C . PRO A 1 74 ? 5.692 -11.142 -11.543 1.00 95.19 74 PRO A C 1
ATOM 618 O O . PRO A 1 74 ? 5.966 -12.124 -12.241 1.00 95.19 74 PRO A O 1
ATOM 621 N N . GLU A 1 75 ? 4.505 -10.973 -10.979 1.00 96.31 75 GLU A N 1
ATOM 622 C CA . GLU A 1 75 ? 3.361 -11.824 -11.288 1.00 96.31 75 GLU A CA 1
ATOM 623 C C . GLU A 1 75 ? 2.994 -11.704 -12.791 1.00 96.31 75 GLU A C 1
ATOM 625 O O . GLU A 1 75 ? 3.250 -10.656 -13.401 1.00 96.31 75 GLU A O 1
ATOM 630 N N . PRO A 1 76 ? 2.434 -12.736 -13.463 1.00 93.69 76 PRO A N 1
ATOM 631 C CA . PRO A 1 76 ? 2.146 -12.679 -14.892 1.00 93.69 76 PRO A CA 1
ATOM 632 C C . PRO A 1 76 ? 1.306 -11.460 -15.284 1.00 93.69 76 PRO A C 1
ATOM 634 O O . PRO A 1 76 ? 0.204 -11.249 -14.786 1.00 93.69 76 PRO A O 1
ATOM 637 N N . GLY A 1 77 ? 1.829 -10.674 -16.226 1.00 93.62 77 GLY A N 1
ATOM 638 C CA . GLY A 1 77 ? 1.189 -9.446 -16.705 1.00 93.62 77 GLY A CA 1
ATOM 639 C C . GLY A 1 77 ? 1.561 -8.181 -15.926 1.00 93.62 77 GLY A C 1
ATOM 640 O O . GLY A 1 77 ? 1.155 -7.096 -16.339 1.00 93.62 77 GLY A O 1
ATOM 641 N N . VAL A 1 78 ? 2.359 -8.286 -14.858 1.00 96.12 78 VAL A N 1
ATOM 642 C CA . VAL A 1 78 ? 2.873 -7.132 -14.111 1.00 96.12 78 VAL A CA 1
ATOM 643 C C . VAL A 1 78 ? 4.187 -6.648 -14.725 1.00 96.12 78 VAL A C 1
ATOM 645 O O . VAL A 1 78 ? 5.138 -7.408 -14.906 1.00 96.12 78 VAL A O 1
ATOM 648 N N . THR A 1 79 ? 4.258 -5.353 -15.033 1.00 94.00 79 THR A N 1
ATOM 649 C CA . THR A 1 79 ? 5.518 -4.691 -15.393 1.00 94.00 79 THR A CA 1
ATOM 650 C C . THR A 1 79 ? 6.276 -4.350 -14.118 1.00 94.00 79 THR A C 1
ATOM 652 O O . THR A 1 79 ? 5.729 -3.669 -13.253 1.00 94.00 79 THR A O 1
ATOM 655 N N . MET A 1 80 ? 7.527 -4.799 -14.012 1.00 92.06 80 MET A N 1
ATOM 656 C CA . MET A 1 80 ? 8.395 -4.501 -12.870 1.00 92.06 80 MET A CA 1
ATOM 657 C C . MET A 1 80 ? 8.626 -2.982 -12.738 1.00 92.06 80 MET A C 1
ATOM 659 O O . MET A 1 80 ? 8.923 -2.348 -13.757 1.00 92.06 80 MET A O 1
ATOM 663 N N . PRO A 1 81 ? 8.527 -2.391 -11.531 1.00 93.19 81 PRO A N 1
ATOM 664 C CA . PRO A 1 81 ? 8.951 -1.012 -11.320 1.00 93.19 81 PRO A CA 1
ATOM 665 C C . PRO A 1 81 ? 10.469 -0.875 -11.445 1.00 93.19 81 PRO A C 1
ATOM 667 O O . PRO A 1 81 ? 11.217 -1.843 -11.285 1.00 93.19 81 PRO A O 1
ATOM 670 N N . ASP A 1 82 ? 10.932 0.350 -11.679 1.00 91.69 82 ASP A N 1
ATOM 671 C CA . ASP A 1 82 ? 12.340 0.679 -11.494 1.00 91.69 82 ASP A CA 1
ATOM 672 C C . ASP A 1 82 ? 12.633 0.796 -9.991 1.00 91.69 82 ASP A C 1
ATOM 674 O O . ASP A 1 82 ? 12.367 1.812 -9.353 1.00 91.69 82 ASP A O 1
ATOM 678 N N . LEU A 1 83 ? 13.175 -0.273 -9.411 1.00 89.88 83 LEU A N 1
ATOM 679 C CA . LEU A 1 83 ? 13.447 -0.362 -7.974 1.00 89.88 83 LEU A CA 1
ATOM 680 C C . LEU A 1 83 ? 14.502 0.635 -7.483 1.00 89.88 83 LEU A C 1
ATOM 682 O O . LEU A 1 83 ? 14.618 0.851 -6.276 1.00 89.88 83 LEU A O 1
ATOM 686 N N . GLU A 1 84 ? 15.279 1.244 -8.383 1.00 88.25 84 GLU A N 1
ATOM 687 C CA . GLU A 1 84 ? 16.229 2.277 -7.981 1.00 88.25 84 GLU A CA 1
ATOM 688 C C . GLU A 1 84 ? 15.544 3.599 -7.653 1.00 88.25 84 GLU A C 1
ATOM 690 O O . GLU A 1 84 ? 15.999 4.306 -6.747 1.00 88.25 84 GLU A O 1
ATOM 695 N N . THR A 1 85 ? 14.451 3.898 -8.358 1.00 90.06 85 THR A N 1
ATOM 696 C CA . THR A 1 85 ? 13.680 5.138 -8.227 1.00 90.06 85 THR A CA 1
ATOM 697 C C . THR A 1 85 ? 12.374 4.961 -7.452 1.00 90.06 85 THR A C 1
ATOM 699 O O . THR A 1 85 ? 11.793 5.955 -7.017 1.00 90.06 85 THR A O 1
ATOM 702 N N . ALA A 1 86 ? 11.932 3.723 -7.224 1.00 91.75 86 ALA A N 1
ATOM 703 C CA . ALA A 1 86 ? 10.787 3.414 -6.377 1.00 91.75 86 ALA A CA 1
ATOM 704 C C . ALA A 1 86 ? 11.028 3.797 -4.908 1.00 91.75 86 ALA A C 1
ATOM 706 O O . ALA A 1 86 ? 12.073 3.505 -4.319 1.00 91.75 86 ALA A O 1
ATOM 707 N N . ILE A 1 87 ? 10.008 4.404 -4.308 1.00 92.19 87 ILE A N 1
ATOM 708 C CA . ILE A 1 87 ? 9.945 4.770 -2.898 1.00 92.19 87 ILE A CA 1
ATOM 709 C C . ILE A 1 87 ? 9.222 3.642 -2.151 1.00 92.19 87 ILE A C 1
ATOM 711 O O . ILE A 1 87 ? 8.089 3.298 -2.515 1.00 92.19 87 ILE A O 1
ATOM 715 N N . PRO A 1 88 ? 9.863 3.032 -1.141 1.00 93.12 88 PRO A N 1
ATOM 716 C CA . PRO A 1 88 ? 9.264 1.971 -0.348 1.00 93.12 88 PRO A CA 1
ATOM 717 C C . PRO A 1 88 ? 8.403 2.533 0.790 1.00 93.12 88 PRO A C 1
ATOM 719 O O . PRO A 1 88 ? 8.826 3.382 1.572 1.00 93.12 88 PRO A O 1
ATOM 722 N N . TYR A 1 89 ? 7.231 1.949 0.972 1.00 94.00 89 TYR A N 1
ATOM 723 C CA . TYR A 1 89 ? 6.395 2.141 2.148 1.00 94.00 89 TYR A CA 1
ATOM 724 C C . TYR A 1 89 ? 6.168 0.778 2.800 1.00 94.00 89 TYR A C 1
ATOM 726 O O . TYR A 1 89 ? 5.903 -0.210 2.117 1.00 94.00 89 TYR A O 1
ATOM 734 N N . GLY A 1 90 ? 6.311 0.688 4.120 1.00 94.50 90 GLY A N 1
ATOM 735 C CA . GLY A 1 90 ? 5.953 -0.523 4.854 1.00 94.50 90 GLY A CA 1
ATOM 736 C C . GLY A 1 90 ? 4.435 -0.645 4.919 1.00 94.50 90 GLY A C 1
ATOM 737 O O . GLY A 1 90 ? 3.764 0.308 5.290 1.00 94.50 90 GLY A O 1
ATOM 738 N N . ALA A 1 91 ? 3.883 -1.798 4.565 1.00 95.75 91 ALA A N 1
ATOM 739 C CA . ALA A 1 91 ? 2.458 -2.071 4.693 1.00 95.75 91 ALA A CA 1
ATOM 740 C C . ALA A 1 91 ? 2.277 -3.288 5.603 1.00 95.75 91 ALA A C 1
ATOM 742 O O . ALA A 1 91 ? 2.554 -4.422 5.213 1.00 95.75 91 ALA A O 1
ATOM 743 N N . VAL A 1 92 ? 1.859 -3.041 6.844 1.00 96.56 92 VAL A N 1
ATOM 744 C CA . VAL A 1 92 ? 1.762 -4.047 7.905 1.00 96.56 92 VAL A CA 1
ATOM 745 C C . VAL A 1 92 ? 0.297 -4.390 8.130 1.00 96.56 92 VAL A C 1
ATOM 747 O O . VAL A 1 92 ? -0.507 -3.544 8.524 1.00 96.56 92 VAL A O 1
ATOM 750 N N . CYS A 1 93 ? -0.069 -5.645 7.891 1.00 96.81 93 CYS A N 1
ATOM 751 C CA . CYS A 1 93 ? -1.431 -6.123 8.087 1.00 96.81 93 CYS A CA 1
ATOM 752 C C . CYS A 1 93 ? -1.434 -7.634 8.267 1.00 96.81 93 CYS A C 1
ATOM 754 O O . CYS A 1 93 ? -0.727 -8.344 7.567 1.00 96.81 93 CYS A O 1
ATOM 756 N N . ARG A 1 94 ? -2.235 -8.149 9.203 1.00 96.38 94 ARG A N 1
ATOM 757 C CA . ARG A 1 94 ? -2.352 -9.600 9.428 1.00 96.38 94 ARG A CA 1
ATOM 758 C C . ARG A 1 94 ? -3.319 -10.287 8.454 1.00 96.38 94 ARG A C 1
ATOM 760 O O . ARG A 1 94 ? -3.229 -11.506 8.322 1.00 96.38 94 ARG A O 1
ATOM 767 N N . TRP A 1 95 ? -4.230 -9.528 7.850 1.00 96.81 95 TRP A N 1
ATOM 768 C CA . TRP A 1 95 ? -5.368 -10.030 7.084 1.00 96.81 95 TRP A CA 1
ATOM 769 C C . TRP A 1 95 ? -5.255 -9.600 5.624 1.00 96.81 95 TRP A C 1
ATOM 771 O O . TRP A 1 95 ? -5.277 -8.409 5.318 1.00 96.81 95 TRP A O 1
ATOM 781 N N . GLU A 1 96 ? -5.111 -10.573 4.732 1.00 97.12 96 GLU A N 1
ATOM 782 C CA . GLU A 1 96 ? -4.830 -10.365 3.313 1.00 97.12 96 GLU A CA 1
ATOM 783 C C . GLU A 1 96 ? -5.979 -9.656 2.581 1.00 97.12 96 GLU A C 1
ATOM 785 O O . GLU A 1 96 ? -5.740 -8.798 1.738 1.00 97.12 96 GLU A O 1
ATOM 790 N N . ASP A 1 97 ? -7.230 -9.932 2.942 1.00 96.62 97 ASP A N 1
ATOM 791 C CA . ASP A 1 97 ? -8.412 -9.276 2.376 1.00 96.62 97 ASP A CA 1
ATOM 792 C C . ASP A 1 97 ? -8.471 -7.776 2.718 1.00 96.62 97 ASP A C 1
ATOM 794 O O . ASP A 1 97 ? -8.722 -6.934 1.848 1.00 96.62 97 ASP A O 1
ATOM 798 N N . LEU A 1 98 ? -8.190 -7.426 3.979 1.00 96.31 98 LEU A N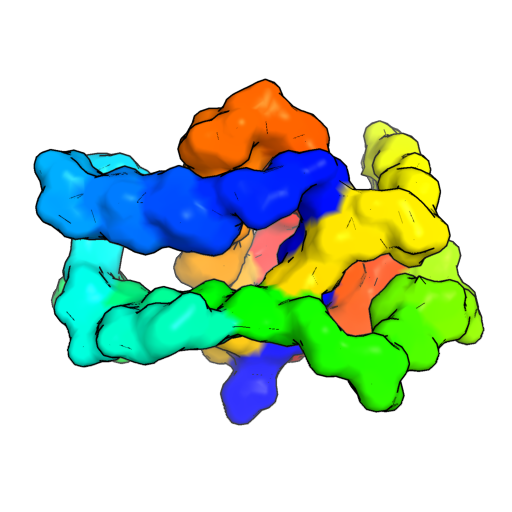 1
ATOM 799 C CA . LEU A 1 98 ? -8.066 -6.038 4.418 1.00 96.31 98 LEU A CA 1
ATOM 800 C C . LEU A 1 98 ? -6.875 -5.364 3.736 1.00 96.31 98 LEU A C 1
ATOM 802 O O . LEU A 1 98 ? -7.018 -4.254 3.223 1.00 96.31 98 LEU A O 1
ATOM 806 N N . PHE A 1 99 ? -5.726 -6.041 3.704 1.00 97.50 99 PHE A N 1
ATOM 807 C CA . PHE A 1 99 ? -4.521 -5.549 3.053 1.00 97.50 99 PHE A CA 1
ATOM 808 C C . PHE A 1 99 ? -4.788 -5.188 1.593 1.00 97.50 99 PHE A C 1
ATOM 810 O O . PHE A 1 99 ? -4.606 -4.032 1.223 1.00 97.50 99 PHE A O 1
ATOM 817 N N . VAL A 1 100 ? -5.279 -6.138 0.787 1.00 97.50 100 VAL A N 1
ATOM 818 C CA . VAL A 1 100 ? -5.522 -5.951 -0.652 1.00 97.50 100 VAL A CA 1
ATOM 819 C C . VAL A 1 100 ? -6.483 -4.793 -0.903 1.00 97.50 100 VAL A C 1
ATOM 821 O O . VAL A 1 100 ? -6.249 -3.956 -1.777 1.00 97.50 100 VAL A O 1
ATOM 824 N N . ARG A 1 101 ? -7.552 -4.697 -0.109 1.00 96.19 101 ARG A N 1
ATOM 825 C CA . ARG A 1 101 ? -8.512 -3.600 -0.230 1.00 96.19 101 ARG A CA 1
ATOM 826 C C . ARG A 1 101 ? -7.877 -2.245 0.077 1.00 96.19 101 ARG A C 1
ATOM 828 O O . ARG A 1 101 ? -8.101 -1.298 -0.671 1.00 96.19 101 ARG A O 1
ATOM 835 N N . LEU A 1 102 ? -7.093 -2.138 1.149 1.00 96.75 102 LEU A N 1
ATOM 836 C CA . LEU A 1 102 ? -6.504 -0.861 1.548 1.00 96.75 102 LEU A CA 1
ATOM 837 C C . LEU A 1 102 ? -5.338 -0.432 0.655 1.00 96.75 102 LEU A C 1
ATOM 839 O O . LEU A 1 102 ? -5.256 0.745 0.315 1.00 96.75 102 LEU A O 1
ATOM 843 N N . VAL A 1 103 ? -4.486 -1.349 0.190 1.00 97.12 103 VAL A N 1
ATOM 844 C CA . VAL A 1 103 ? -3.434 -0.991 -0.780 1.00 97.12 103 VAL A CA 1
ATOM 845 C C . VAL A 1 103 ? -4.025 -0.544 -2.115 1.00 97.12 103 VAL A C 1
ATOM 847 O O . VAL A 1 103 ? -3.522 0.399 -2.732 1.00 97.12 103 VAL A O 1
ATOM 850 N N . ARG A 1 104 ? -5.149 -1.135 -2.534 1.00 96.94 104 ARG A N 1
ATOM 851 C CA . ARG A 1 104 ? -5.886 -0.663 -3.705 1.00 96.94 104 ARG A CA 1
ATOM 852 C C . ARG A 1 104 ? -6.400 0.763 -3.506 1.00 96.94 104 ARG A C 1
ATOM 854 O O . ARG A 1 104 ? -6.164 1.596 -4.374 1.00 96.94 104 ARG A O 1
ATOM 861 N N . VAL A 1 105 ? -7.028 1.061 -2.366 1.00 95.62 105 VAL A N 1
ATOM 862 C CA . VAL A 1 105 ? -7.471 2.427 -2.022 1.00 95.62 105 VAL A CA 1
ATOM 863 C C . VAL A 1 105 ? -6.300 3.409 -2.046 1.00 95.62 105 VAL A C 1
ATOM 865 O O . VAL A 1 105 ? -6.401 4.474 -2.647 1.00 95.62 105 VAL A O 1
ATOM 868 N N . ILE A 1 106 ? -5.159 3.044 -1.457 1.00 96.19 106 ILE A N 1
ATOM 869 C CA . ILE A 1 106 ? -3.953 3.885 -1.443 1.00 96.19 106 ILE A CA 1
ATOM 870 C C . ILE A 1 106 ? -3.435 4.142 -2.866 1.00 96.19 106 ILE A C 1
ATOM 872 O O . ILE A 1 106 ? -3.023 5.257 -3.183 1.00 96.19 106 ILE A O 1
ATOM 876 N N . THR A 1 107 ? -3.509 3.144 -3.748 1.00 96.81 107 THR A N 1
ATOM 877 C CA . THR A 1 107 ? -3.125 3.291 -5.160 1.00 96.81 107 THR A CA 1
ATOM 878 C C . THR A 1 107 ? -4.108 4.177 -5.929 1.00 96.81 107 THR A C 1
ATOM 880 O O . THR A 1 107 ? -3.708 4.976 -6.769 1.00 96.81 107 THR A O 1
ATOM 883 N N . GLU A 1 108 ? -5.404 4.085 -5.635 1.00 94.94 108 GLU A N 1
ATOM 884 C CA . GLU A 1 108 ? -6.415 4.976 -6.212 1.00 94.94 108 GLU A CA 1
ATOM 885 C C . GLU A 1 108 ? -6.219 6.431 -5.740 1.00 94.94 108 GLU A C 1
ATOM 887 O O . GLU A 1 108 ? -6.349 7.355 -6.542 1.00 94.94 108 GLU A O 1
ATOM 892 N N . ILE A 1 109 ? -5.832 6.639 -4.475 1.00 93.62 109 ILE A N 1
ATOM 893 C CA . ILE A 1 109 ? -5.501 7.956 -3.902 1.00 93.62 109 ILE A CA 1
ATOM 894 C C . ILE A 1 109 ? -4.248 8.563 -4.546 1.00 93.62 109 ILE A C 1
ATOM 896 O O . ILE A 1 109 ? -4.199 9.775 -4.771 1.00 93.62 109 ILE A O 1
ATOM 900 N N . SER A 1 110 ? -3.224 7.752 -4.831 1.00 94.44 110 SER A N 1
ATOM 901 C CA . SER A 1 110 ? -1.983 8.246 -5.442 1.00 94.44 110 SER A CA 1
ATOM 902 C C . SER A 1 110 ? -2.235 8.820 -6.839 1.00 94.44 110 SER A C 1
ATOM 904 O O . SER A 1 110 ? -1.673 9.863 -7.190 1.00 94.44 110 SER A O 1
ATOM 906 N N . GLY A 1 111 ? -3.123 8.164 -7.598 1.00 93.56 111 GLY A N 1
ATOM 907 C CA . GLY A 1 111 ? -3.377 8.426 -9.013 1.00 93.56 111 GLY A CA 1
ATOM 908 C C . GLY A 1 111 ? -2.304 7.856 -9.949 1.00 93.56 111 GLY A C 1
ATOM 909 O O . GLY A 1 111 ? -2.387 8.064 -11.158 1.00 93.56 111 GLY A O 1
ATOM 910 N N . GLU A 1 112 ? -1.325 7.129 -9.412 1.00 94.50 112 GLU A N 1
ATOM 911 C CA . GLU A 1 112 ? -0.141 6.627 -10.112 1.00 94.50 112 GLU A CA 1
ATOM 912 C C . GLU A 1 112 ? -0.038 5.095 -10.002 1.00 94.50 112 GLU A C 1
ATOM 914 O O . GLU A 1 112 ? -0.555 4.500 -9.050 1.00 94.50 112 GLU A O 1
ATOM 919 N N . PRO A 1 113 ? 0.645 4.418 -10.943 1.00 96.19 113 PRO A N 1
ATOM 920 C CA . PRO A 1 113 ? 0.980 3.007 -10.792 1.00 96.19 113 PRO A CA 1
ATOM 921 C C . PRO A 1 113 ? 1.766 2.743 -9.501 1.00 96.19 113 PRO A C 1
ATOM 923 O O . PRO A 1 113 ? 2.702 3.472 -9.170 1.00 96.19 113 PRO A O 1
ATOM 926 N N . ALA A 1 114 ? 1.400 1.669 -8.806 1.00 97.62 114 ALA A N 1
ATOM 927 C CA . ALA A 1 114 ? 2.063 1.206 -7.597 1.00 97.62 114 ALA A CA 1
ATOM 928 C C . ALA A 1 114 ? 2.133 -0.323 -7.575 1.00 97.62 114 ALA A C 1
ATOM 930 O O . ALA A 1 114 ? 1.388 -1.010 -8.285 1.00 97.62 114 ALA A O 1
ATOM 931 N N . TRP A 1 115 ? 3.025 -0.852 -6.744 1.00 98.00 115 TRP A N 1
ATOM 932 C CA . TRP A 1 115 ? 3.306 -2.279 -6.672 1.00 98.00 115 TRP A CA 1
ATOM 933 C C . TRP A 1 115 ? 3.385 -2.765 -5.236 1.00 98.00 115 TRP A C 1
ATOM 935 O O . TRP A 1 115 ? 3.750 -2.006 -4.345 1.00 98.00 115 TRP A O 1
ATOM 945 N N . ILE A 1 116 ? 3.095 -4.044 -5.023 1.00 97.62 116 ILE A N 1
ATOM 946 C CA . ILE A 1 116 ? 3.385 -4.722 -3.758 1.00 97.62 116 ILE A CA 1
ATOM 947 C C . ILE A 1 116 ? 4.549 -5.675 -3.979 1.00 97.62 116 ILE A C 1
ATOM 949 O O . ILE A 1 116 ? 4.480 -6.504 -4.880 1.00 97.62 116 ILE A O 1
ATOM 953 N N . LEU A 1 117 ? 5.589 -5.564 -3.159 1.00 96.12 117 LEU A N 1
ATOM 954 C CA . LEU A 1 117 ? 6.621 -6.583 -2.991 1.00 96.12 117 LEU A CA 1
ATOM 955 C C . LEU A 1 117 ? 6.295 -7.380 -1.729 1.00 96.12 117 LEU A C 1
ATOM 957 O O . LEU A 1 117 ? 6.341 -6.840 -0.622 1.00 96.12 117 LEU A O 1
ATOM 961 N N . ASP A 1 118 ? 5.939 -8.642 -1.919 1.00 95.38 118 ASP A N 1
ATOM 962 C CA . ASP A 1 118 ? 5.527 -9.549 -0.850 1.00 95.38 118 ASP A CA 1
ATOM 963 C C . ASP A 1 118 ? 6.729 -10.283 -0.207 1.00 95.38 118 ASP A C 1
ATOM 965 O O . ASP A 1 118 ? 7.872 -10.131 -0.652 1.00 95.38 118 ASP A O 1
ATOM 969 N N . GLU A 1 119 ? 6.509 -11.075 0.849 1.00 92.06 119 GLU A N 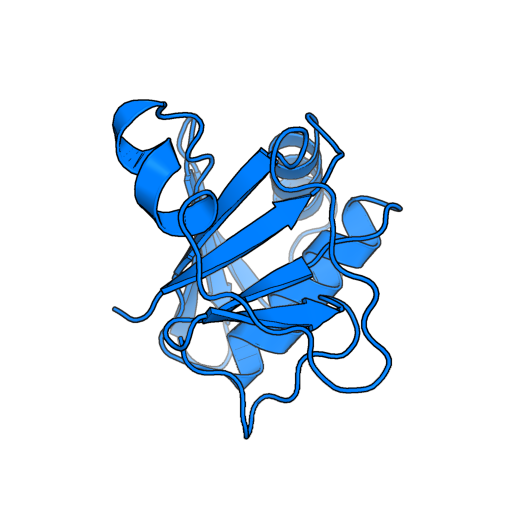1
ATOM 970 C CA . GLU A 1 119 ? 7.590 -11.768 1.578 1.00 92.06 119 GLU A CA 1
ATOM 971 C C . GLU A 1 119 ? 8.338 -12.825 0.741 1.00 92.06 119 GLU A C 1
ATOM 973 O O . GLU A 1 119 ? 9.463 -13.203 1.078 1.00 92.06 119 GLU A O 1
ATOM 978 N N . ASN A 1 120 ? 7.754 -13.294 -0.366 1.00 92.50 120 ASN A N 1
ATOM 979 C CA . ASN A 1 120 ? 8.389 -14.241 -1.285 1.00 92.50 120 ASN A 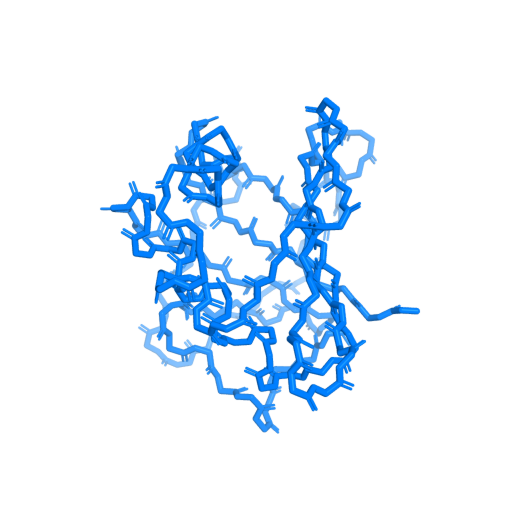CA 1
ATOM 980 C C . ASN A 1 120 ? 9.204 -13.555 -2.389 1.00 92.50 120 ASN A C 1
ATOM 982 O O . ASN A 1 120 ? 9.776 -14.241 -3.242 1.00 92.50 120 ASN A O 1
ATOM 986 N N . GLY A 1 121 ? 9.243 -12.223 -2.411 1.00 93.06 121 GLY A N 1
ATOM 987 C CA . GLY A 1 121 ? 9.859 -11.474 -3.497 1.00 93.06 121 GLY A CA 1
ATOM 988 C C . GLY A 1 121 ? 8.964 -11.353 -4.735 1.00 93.06 121 GLY A C 1
ATOM 989 O O . GLY A 1 121 ? 9.459 -11.034 -5.817 1.00 93.06 121 GLY A O 1
ATOM 990 N N . VAL A 1 122 ? 7.661 -11.636 -4.635 1.00 95.94 122 VAL A N 1
ATOM 991 C CA . VAL A 1 122 ? 6.740 -11.475 -5.767 1.00 95.94 122 VAL A CA 1
ATOM 992 C C . VAL A 1 122 ? 6.284 -10.023 -5.853 1.00 95.94 122 VAL A C 1
ATOM 994 O O . VAL A 1 122 ? 5.923 -9.404 -4.852 1.00 95.94 122 VAL A O 1
ATOM 997 N N . ILE A 1 123 ? 6.304 -9.484 -7.070 1.00 97.12 123 ILE A N 1
ATOM 998 C CA . ILE A 1 123 ? 5.874 -8.128 -7.394 1.00 97.12 123 ILE A CA 1
ATOM 999 C C . ILE A 1 123 ? 4.482 -8.174 -8.026 1.00 97.12 123 ILE A C 1
ATOM 1001 O O . ILE A 1 123 ? 4.285 -8.744 -9.103 1.00 97.12 123 ILE A O 1
ATOM 1005 N N . TRP A 1 124 ? 3.530 -7.523 -7.367 1.00 98.12 124 TRP A N 1
ATOM 1006 C CA . TRP A 1 124 ? 2.122 -7.444 -7.752 1.00 98.12 124 TRP A CA 1
ATOM 1007 C C . TRP A 1 124 ? 1.767 -6.032 -8.241 1.00 98.12 124 TRP A C 1
ATOM 1009 O O . TRP A 1 124 ? 2.321 -5.060 -7.733 1.00 98.12 124 TRP A O 1
ATOM 1019 N N . ASP A 1 125 ? 0.809 -5.886 -9.166 1.00 97.75 125 ASP A N 1
ATOM 1020 C CA . ASP A 1 125 ? 0.122 -4.595 -9.381 1.00 97.75 125 ASP A CA 1
ATOM 1021 C C . ASP A 1 125 ? -0.759 -4.326 -8.155 1.00 97.75 125 ASP A C 1
ATOM 1023 O O . ASP A 1 125 ? -1.655 -5.120 -7.859 1.00 97.75 125 ASP A O 1
ATOM 1027 N N . ALA A 1 126 ? -0.531 -3.213 -7.452 1.00 97.75 126 ALA A N 1
ATOM 1028 C CA . ALA A 1 126 ? -1.230 -2.901 -6.205 1.00 97.75 126 ALA A CA 1
ATOM 1029 C C . ALA A 1 126 ? -2.761 -2.767 -6.364 1.00 97.75 126 ALA A C 1
ATOM 1031 O O . ALA A 1 126 ? -3.497 -2.886 -5.385 1.00 97.75 126 ALA A O 1
ATOM 1032 N N . ARG A 1 127 ? -3.270 -2.582 -7.591 1.00 96.56 127 ARG A N 1
ATOM 1033 C CA . ARG A 1 127 ? -4.717 -2.554 -7.886 1.00 96.56 127 ARG A CA 1
ATOM 1034 C C . ARG A 1 127 ? -5.338 -3.942 -8.026 1.00 96.56 127 ARG A C 1
ATOM 1036 O O . ARG A 1 127 ? -6.557 -4.063 -7.929 1.00 96.56 127 ARG A O 1
ATOM 1043 N N . ASN A 1 128 ? -4.519 -4.961 -8.291 1.00 96.25 128 ASN A N 1
ATOM 1044 C CA . ASN A 1 128 ? -4.944 -6.305 -8.690 1.00 96.25 128 ASN A CA 1
ATOM 1045 C C . ASN A 1 128 ? -4.213 -7.404 -7.894 1.00 96.25 128 ASN A C 1
ATOM 1047 O O . ASN A 1 128 ? -3.913 -8.467 -8.435 1.00 96.25 128 ASN A O 1
ATOM 1051 N N . VAL A 1 129 ? -3.900 -7.146 -6.622 1.00 97.44 129 VAL A N 1
ATOM 1052 C CA . VAL A 1 129 ? -3.314 -8.149 -5.721 1.00 97.44 129 VAL A CA 1
ATOM 1053 C C . VAL A 1 129 ? -4.360 -9.221 -5.406 1.00 97.44 129 VAL A C 1
ATOM 1055 O O . VAL A 1 129 ? -5.506 -8.898 -5.098 1.00 97.44 129 VAL A O 1
ATOM 1058 N N . ASP A 1 130 ? -3.970 -10.491 -5.476 1.00 97.19 130 ASP A N 1
ATOM 1059 C CA . ASP A 1 130 ? -4.839 -11.615 -5.125 1.00 97.19 130 ASP A CA 1
ATOM 1060 C C . ASP A 1 130 ? -4.693 -11.943 -3.623 1.00 97.19 130 ASP A C 1
ATOM 1062 O O . ASP A 1 130 ? -3.603 -12.355 -3.205 1.00 97.19 130 ASP A O 1
ATOM 1066 N N . PRO A 1 131 ? -5.749 -11.775 -2.799 1.00 96.94 131 PRO A N 1
ATOM 1067 C CA . PRO A 1 131 ? -5.670 -12.007 -1.358 1.00 96.9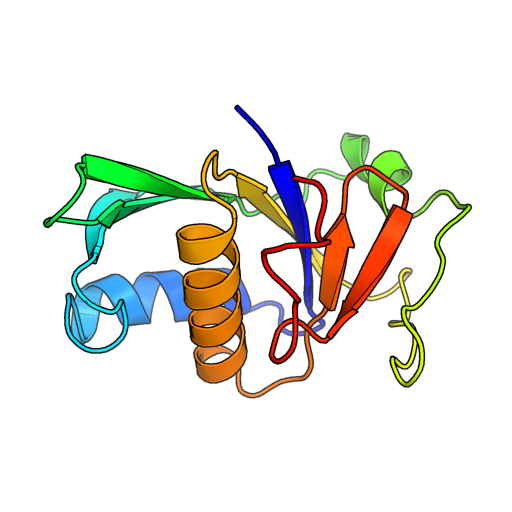4 131 PRO A CA 1
ATOM 1068 C C . PRO A 1 131 ? -5.421 -13.477 -0.991 1.00 96.94 131 PRO A C 1
ATOM 1070 O O . PRO A 1 131 ? -4.922 -13.740 0.098 1.00 96.94 131 PRO A O 1
ATOM 1073 N N . ASP A 1 132 ? -5.714 -14.432 -1.881 1.00 97.12 132 ASP A N 1
ATOM 1074 C CA . ASP A 1 132 ? -5.493 -15.860 -1.619 1.00 97.12 132 ASP A CA 1
ATOM 1075 C C . ASP A 1 132 ? -4.051 -16.302 -1.926 1.00 97.12 132 ASP A C 1
ATOM 1077 O O . ASP A 1 132 ? -3.672 -17.448 -1.661 1.00 97.12 132 ASP A O 1
ATOM 1081 N N . ARG A 1 133 ? -3.241 -15.418 -2.522 1.00 96.88 133 ARG A N 1
ATOM 1082 C CA . ARG A 1 133 ? -1.900 -15.752 -3.024 1.00 96.88 133 ARG A CA 1
ATOM 1083 C C . ARG A 1 133 ? -0.791 -14.845 -2.515 1.00 96.88 133 ARG A C 1
ATOM 1085 O O . ARG A 1 133 ? 0.349 -15.304 -2.456 1.00 96.88 133 ARG A O 1
ATOM 1092 N N . VAL A 1 134 ? -1.096 -13.589 -2.194 1.00 96.12 134 VAL A N 1
ATOM 1093 C CA . VAL A 1 134 ? -0.111 -12.658 -1.636 1.00 96.12 134 VAL A CA 1
ATOM 1094 C C . VAL A 1 134 ? 0.394 -13.168 -0.287 1.00 96.12 134 VAL A C 1
ATOM 1096 O O . VAL A 1 134 ? -0.401 -13.594 0.552 1.00 96.12 134 VAL A O 1
ATOM 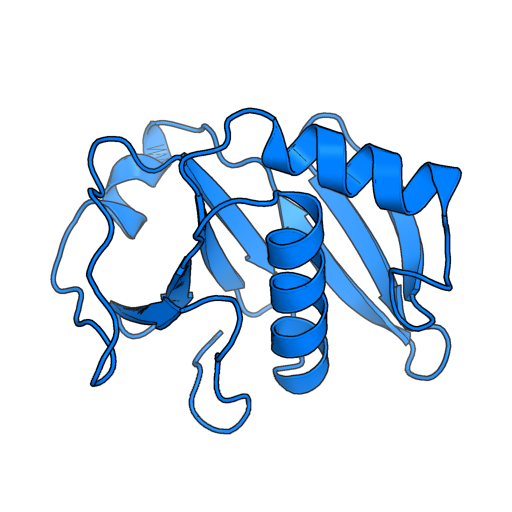1099 N N . LEU A 1 135 ? 1.711 -13.128 -0.068 1.00 94.75 135 LEU A N 1
ATOM 1100 C CA . LEU A 1 135 ? 2.293 -13.424 1.242 1.00 94.75 135 LEU A CA 1
ATOM 1101 C C . LEU A 1 135 ? 2.769 -12.151 1.929 1.00 94.75 135 LEU A C 1
ATOM 1103 O O . LEU A 1 135 ? 3.762 -11.543 1.535 1.00 94.75 135 LEU A O 1
ATOM 1107 N N . LEU A 1 136 ? 2.041 -11.775 2.973 1.00 91.31 136 LEU A N 1
ATOM 1108 C CA . LEU A 1 136 ? 2.424 -10.716 3.895 1.00 91.31 136 LEU A CA 1
ATOM 1109 C C . LEU A 1 136 ? 3.301 -11.266 5.009 1.00 91.31 136 LEU A C 1
ATOM 1111 O O . LEU A 1 136 ? 3.005 -12.385 5.490 1.00 91.31 136 LEU A O 1
#

Sequence (136 aa):
MKSAYFLSHDPLLFEKARQAVRETGRDIWHGCELTYEGDDELQVREVATDHLFTLENREDPKYGYLYKSPPHYPEPGVTMPDLETAIPYGAVCRWEDLFVRLVRVITEISGEPAWILDENGVIWDARNVDPDRVLL